Protein AF-A0A965QSU0-F1 (afdb_monomer_lite)

Sequence (118 aa):
MVMSPDQQAFDMAVVADQVMPLPAEGAHGGHGGAHGLNDVFPWLRLPIVIPGGSMWASTYFLLTGFHAIHVIVGLIVFAVLLTWTLNAKRAGAIENAGLYWHFVDLVWIFLFPLLYLF

pLDDT: mean 71.08, std 16.9, range [34.0, 95.38]

Foldseek 3Di:
DDDDPVVVVVVVVVVVCVVDVDPDPDPDDDDPDPPDPCNVCVPPPPPDPPPDPPVLVVVLCVLVVVLVVLVVVLVVLVVVVVPDDDDPVCVVVVVVSVVSVVVSVVSVVVSCCVNPVD

Structure (mmCIF, N/CA/C/O backbone):
data_AF-A0A965QSU0-F1
#
_entry.id   AF-A0A965QSU0-F1
#
loop_
_atom_site.group_PDB
_atom_site.id
_atom_site.type_symbol
_atom_site.label_atom_id
_atom_site.label_alt_id
_atom_site.label_comp_id
_atom_site.label_asym_id
_atom_site.label_entity_id
_atom_site.label_seq_id
_atom_site.pdbx_PDB_ins_code
_atom_site.Cartn_x
_atom_site.Cartn_y
_atom_site.Cartn_z
_atom_site.occupancy
_atom_site.B_iso_or_equiv
_atom_site.auth_seq_id
_atom_site.auth_comp_id
_atom_site.auth_asym_id
_atom_site.auth_atom_id
_atom_site.pdbx_PDB_model_num
ATOM 1 N N . MET A 1 1 ? 32.514 -49.543 -35.664 1.00 43.72 1 MET A N 1
ATOM 2 C CA . MET A 1 1 ? 33.775 -48.782 -35.555 1.00 43.72 1 MET A CA 1
ATOM 3 C C . MET A 1 1 ? 33.657 -47.950 -34.291 1.00 43.72 1 MET A C 1
ATOM 5 O O . MET A 1 1 ? 32.853 -47.032 -34.261 1.00 43.72 1 MET A O 1
ATOM 9 N N . VAL A 1 2 ? 34.297 -48.396 -33.210 1.00 46.34 2 VAL A N 1
ATOM 10 C CA . VAL A 1 2 ? 34.232 -47.767 -31.881 1.00 46.34 2 VAL A CA 1
ATOM 11 C C . VAL A 1 2 ? 35.154 -46.547 -31.906 1.00 46.34 2 VAL A C 1
ATOM 13 O O . VAL A 1 2 ? 36.329 -46.695 -32.228 1.00 46.34 2 VAL A O 1
ATOM 16 N N . MET A 1 3 ? 34.601 -45.357 -31.665 1.00 48.59 3 MET A N 1
ATOM 17 C CA . MET A 1 3 ? 35.338 -44.086 -31.665 1.00 48.59 3 MET A CA 1
ATOM 18 C C . MET A 1 3 ? 36.184 -43.978 -30.390 1.00 48.59 3 MET A C 1
ATOM 20 O O . MET A 1 3 ? 35.710 -44.294 -29.299 1.00 48.59 3 MET A O 1
ATOM 24 N N . SER A 1 4 ? 37.441 -43.570 -30.544 1.00 55.44 4 SER A N 1
ATOM 25 C CA . SER A 1 4 ? 38.415 -43.386 -29.468 1.00 55.44 4 SER A CA 1
ATOM 26 C C . SER A 1 4 ? 38.038 -42.199 -28.552 1.00 55.44 4 SER A C 1
ATOM 28 O O . SER A 1 4 ? 37.666 -41.141 -29.067 1.00 55.44 4 SER A O 1
ATOM 30 N N . PRO A 1 5 ? 38.139 -42.331 -27.210 1.00 58.03 5 PRO A N 1
ATOM 31 C CA . PRO A 1 5 ? 37.771 -41.287 -26.230 1.00 58.03 5 PRO A CA 1
ATOM 32 C C . PRO A 1 5 ? 38.560 -39.975 -26.362 1.00 58.03 5 PRO A C 1
ATOM 34 O O . PRO A 1 5 ? 38.102 -38.900 -25.985 1.00 58.03 5 PRO A O 1
ATOM 37 N N . ASP A 1 6 ? 39.759 -40.068 -26.914 1.00 56.06 6 ASP A N 1
ATOM 38 C CA . ASP A 1 6 ? 40.720 -38.992 -27.122 1.00 56.06 6 ASP A CA 1
ATOM 39 C C . ASP A 1 6 ? 40.261 -38.002 -28.204 1.00 56.06 6 ASP A C 1
ATOM 41 O O . ASP A 1 6 ? 40.509 -36.809 -28.071 1.00 56.06 6 ASP A O 1
ATOM 45 N N . GLN A 1 7 ? 39.492 -38.440 -29.209 1.00 56.03 7 GLN A N 1
ATOM 46 C CA . GLN A 1 7 ? 38.902 -37.542 -30.215 1.00 56.03 7 GLN A CA 1
ATOM 47 C C . GLN A 1 7 ? 37.765 -36.675 -29.647 1.00 56.03 7 GLN A C 1
ATOM 49 O O . GLN A 1 7 ? 37.560 -35.563 -30.122 1.00 56.03 7 GLN A O 1
ATOM 54 N N . GLN A 1 8 ? 37.062 -37.134 -28.605 1.00 56.12 8 GLN A N 1
ATOM 55 C CA . GLN A 1 8 ? 35.984 -36.367 -27.965 1.00 56.12 8 GLN A CA 1
ATOM 56 C C . GLN A 1 8 ? 36.515 -35.270 -27.030 1.00 56.12 8 GLN A C 1
ATOM 58 O O . GLN A 1 8 ? 35.877 -34.231 -26.877 1.00 56.12 8 GLN A O 1
ATOM 63 N N . ALA A 1 9 ? 37.688 -35.469 -26.421 1.00 53.41 9 ALA A N 1
ATOM 64 C CA . ALA A 1 9 ? 38.299 -34.487 -25.525 1.00 53.41 9 ALA A CA 1
ATOM 65 C C . ALA A 1 9 ? 38.807 -33.239 -26.270 1.00 53.41 9 ALA A C 1
ATOM 67 O O . ALA A 1 9 ? 38.649 -32.125 -25.771 1.00 53.41 9 ALA A O 1
ATOM 68 N N . PHE A 1 10 ? 39.367 -33.411 -27.474 1.00 55.22 10 PHE A N 1
ATOM 69 C CA . PHE A 1 10 ? 39.780 -32.286 -28.323 1.00 55.22 10 PHE A CA 1
ATOM 70 C C . PHE A 1 10 ? 38.585 -31.475 -28.843 1.00 55.22 10 PHE A C 1
ATOM 72 O O . PHE A 1 10 ? 38.703 -30.263 -28.994 1.00 55.22 10 PHE A O 1
ATOM 79 N N . ASP A 1 11 ? 37.430 -32.115 -29.037 1.00 59.69 11 ASP A N 1
ATOM 80 C CA . ASP A 1 11 ? 36.199 -31.449 -29.476 1.00 59.69 11 ASP A CA 1
ATOM 81 C C . ASP A 1 11 ? 35.531 -30.687 -28.312 1.00 59.69 11 ASP A C 1
ATOM 83 O O . ASP A 1 11 ? 35.210 -29.508 -28.421 1.00 59.69 11 ASP A O 1
ATOM 87 N N . MET A 1 12 ? 35.424 -31.304 -27.129 1.00 53.00 12 MET A N 1
ATOM 88 C CA . MET A 1 12 ? 34.800 -30.681 -25.950 1.00 53.00 12 MET A CA 1
ATOM 89 C C . MET A 1 12 ? 35.634 -29.551 -25.324 1.00 53.00 12 MET A C 1
ATOM 91 O O . MET A 1 12 ? 35.061 -28.663 -24.696 1.00 53.00 12 MET A O 1
ATOM 95 N N . ALA A 1 13 ? 36.963 -29.554 -25.486 1.00 58.47 13 ALA A N 1
ATOM 96 C CA . ALA A 1 13 ? 37.832 -28.470 -25.014 1.00 58.47 13 ALA A CA 1
ATOM 97 C C . ALA A 1 13 ? 37.715 -27.205 -25.886 1.00 58.47 13 ALA A C 1
ATOM 99 O O . ALA A 1 13 ? 37.660 -26.100 -25.353 1.00 58.47 13 ALA A O 1
ATOM 100 N N . VAL A 1 14 ? 37.606 -27.369 -27.210 1.00 62.03 14 VAL A N 1
ATOM 101 C CA . VAL A 1 14 ? 37.333 -26.270 -28.155 1.00 62.03 14 VAL A CA 1
ATOM 102 C C . VAL A 1 14 ? 35.912 -25.738 -27.967 1.00 62.03 14 VAL A C 1
ATOM 104 O O . VAL A 1 14 ? 35.696 -24.528 -27.935 1.00 62.03 14 VAL A O 1
ATOM 107 N N . VAL A 1 15 ? 34.946 -26.636 -27.764 1.00 59.41 15 VAL A N 1
ATOM 108 C CA . VAL A 1 15 ? 33.556 -26.262 -27.479 1.00 59.41 15 VAL A CA 1
ATOM 109 C C . VAL A 1 15 ? 33.439 -25.535 -26.134 1.00 59.41 15 VAL A C 1
ATOM 111 O O . VAL A 1 15 ? 32.682 -24.575 -26.044 1.00 59.41 15 VAL A O 1
ATOM 114 N N . ALA A 1 16 ? 34.195 -25.921 -25.102 1.00 59.41 16 ALA A N 1
ATOM 115 C CA . ALA A 1 16 ? 34.201 -25.224 -23.812 1.00 59.41 16 ALA A CA 1
ATOM 116 C C . ALA A 1 16 ? 34.795 -23.803 -23.900 1.00 59.41 16 ALA A C 1
ATOM 118 O O . ALA A 1 16 ? 34.232 -22.886 -23.304 1.00 59.41 16 ALA A O 1
ATOM 119 N N . ASP A 1 17 ? 35.864 -23.608 -24.681 1.00 57.34 17 ASP A N 1
ATOM 120 C CA . ASP A 1 17 ? 36.466 -22.290 -24.955 1.00 57.34 17 ASP A CA 1
ATOM 121 C C . ASP A 1 17 ? 35.530 -21.385 -25.784 1.00 57.34 17 ASP A C 1
ATOM 123 O O . ASP A 1 17 ? 35.400 -20.191 -25.514 1.00 57.34 17 ASP A O 1
ATOM 127 N N . GLN A 1 18 ? 34.773 -21.965 -26.726 1.00 61.00 18 GLN A N 1
ATOM 128 C CA . GLN A 1 18 ? 33.735 -21.245 -27.478 1.00 61.00 18 GLN A CA 1
ATOM 129 C C . GLN A 1 18 ? 32.464 -20.948 -26.666 1.00 61.00 18 GLN A C 1
ATOM 131 O O . GLN A 1 18 ? 31.777 -19.965 -26.948 1.00 61.00 18 GLN A O 1
ATOM 136 N N . VAL A 1 19 ? 32.120 -21.791 -25.688 1.00 61.91 19 VAL A N 1
ATOM 137 C CA . VAL A 1 19 ? 30.930 -21.630 -24.832 1.00 61.91 19 VAL A CA 1
ATOM 138 C C . VAL A 1 19 ? 31.172 -20.632 -23.696 1.00 61.91 19 VAL A C 1
ATOM 140 O O . VAL A 1 19 ? 30.236 -19.942 -23.288 1.00 61.91 19 VAL A O 1
ATOM 143 N N . MET A 1 20 ? 32.401 -20.522 -23.188 1.00 63.34 20 MET A N 1
ATOM 144 C CA . MET A 1 20 ? 32.762 -19.568 -22.141 1.00 63.34 20 MET A CA 1
ATOM 145 C C . MET A 1 20 ? 34.166 -19.009 -22.407 1.00 63.34 20 MET A C 1
ATOM 147 O O . MET A 1 20 ? 35.130 -19.491 -21.809 1.00 63.34 20 MET A O 1
ATOM 151 N N . PRO A 1 21 ? 34.303 -17.978 -23.261 1.00 58.28 21 PRO A N 1
ATOM 152 C CA . PRO A 1 21 ? 35.588 -17.322 -23.423 1.00 58.28 21 PRO A CA 1
ATOM 153 C C . PRO A 1 21 ? 35.961 -16.701 -22.076 1.00 58.28 21 PRO A C 1
ATOM 155 O O . PRO A 1 21 ? 35.257 -15.821 -21.566 1.00 58.28 21 PRO A O 1
ATOM 158 N N . LEU A 1 22 ? 37.040 -17.188 -21.458 1.00 64.44 22 LEU A N 1
ATOM 159 C CA . LEU A 1 22 ? 37.591 -16.527 -20.282 1.00 64.44 22 LEU A CA 1
ATOM 160 C C . LEU A 1 22 ? 37.950 -15.092 -20.693 1.00 64.44 22 LEU A C 1
ATOM 162 O O . LEU A 1 22 ? 38.479 -14.903 -21.792 1.00 64.44 22 LEU A O 1
ATOM 166 N N . PRO A 1 23 ? 37.663 -14.075 -19.861 1.00 55.62 23 PRO A N 1
ATOM 167 C CA . PRO A 1 23 ? 38.054 -12.712 -20.162 1.00 55.62 23 PRO A CA 1
ATOM 168 C C . PRO A 1 23 ? 39.581 -12.650 -20.169 1.00 55.62 23 PRO A C 1
ATOM 170 O O . PRO A 1 23 ? 40.219 -12.504 -19.129 1.00 55.62 23 PRO A O 1
ATOM 173 N N . ALA A 1 24 ? 40.162 -12.822 -21.355 1.00 50.09 24 ALA A N 1
ATOM 174 C CA . ALA A 1 24 ? 41.571 -12.614 -21.590 1.00 50.09 24 ALA A CA 1
ATOM 175 C C . ALA A 1 24 ? 41.871 -11.148 -21.274 1.00 50.09 24 ALA A C 1
ATOM 177 O O . ALA A 1 24 ? 41.203 -10.234 -21.764 1.00 50.09 24 ALA A O 1
ATOM 178 N N . GLU A 1 25 ? 42.851 -10.956 -20.398 1.00 48.50 25 GLU A N 1
ATOM 179 C CA . GLU A 1 25 ? 43.402 -9.674 -19.988 1.00 48.50 25 GLU A CA 1
ATOM 180 C C . GLU A 1 25 ? 43.681 -8.789 -21.213 1.00 48.50 25 GLU A C 1
ATOM 182 O O . GLU A 1 25 ? 44.640 -8.986 -21.953 1.00 48.50 25 GLU A O 1
ATOM 187 N N . GLY A 1 26 ? 42.797 -7.824 -21.456 1.00 46.34 26 GLY A N 1
ATOM 188 C CA . GLY A 1 26 ? 42.862 -6.982 -22.649 1.00 46.34 26 GLY A CA 1
ATOM 189 C C . GLY A 1 26 ? 41.693 -6.012 -22.758 1.00 46.34 26 GLY A C 1
ATOM 190 O O . GLY A 1 26 ? 41.208 -5.731 -23.848 1.00 46.34 26 GLY A O 1
ATOM 191 N N . ALA A 1 27 ? 41.200 -5.520 -21.621 1.00 47.06 27 ALA A N 1
ATOM 192 C CA . ALA A 1 27 ? 40.117 -4.552 -21.557 1.00 47.06 27 ALA A CA 1
ATOM 193 C C . ALA A 1 27 ? 40.597 -3.153 -21.972 1.00 47.06 27 ALA A C 1
ATOM 195 O O . ALA A 1 27 ? 40.788 -2.303 -21.114 1.00 47.06 27 ALA A O 1
ATOM 196 N N . HIS A 1 28 ? 40.755 -2.889 -23.271 1.00 42.22 28 HIS A N 1
ATOM 197 C CA . HIS A 1 28 ? 40.731 -1.524 -23.803 1.00 42.22 28 HIS A CA 1
ATOM 198 C C . HIS A 1 28 ? 40.227 -1.495 -25.252 1.00 42.22 28 HIS A C 1
ATOM 200 O O . HIS A 1 28 ? 40.964 -1.785 -26.187 1.00 42.22 28 HIS A O 1
ATOM 206 N N . GLY A 1 29 ? 38.983 -1.035 -25.421 1.00 36.81 29 GLY A N 1
ATOM 207 C CA . GLY A 1 29 ? 38.527 -0.402 -26.659 1.00 36.81 29 GLY A CA 1
ATOM 208 C C . GLY A 1 29 ? 37.403 -1.121 -27.401 1.00 36.81 29 GLY A C 1
ATOM 209 O O . GLY A 1 29 ? 37.611 -2.164 -28.003 1.00 36.81 29 GLY A O 1
ATOM 210 N N . GLY A 1 30 ? 36.241 -0.464 -27.458 1.00 34.00 30 GLY A N 1
ATOM 211 C CA . GLY A 1 30 ? 35.282 -0.631 -28.552 1.00 34.00 30 GLY A CA 1
ATOM 212 C C . GLY A 1 30 ? 34.022 -1.412 -28.199 1.00 34.00 30 GLY A C 1
ATOM 213 O O . GLY A 1 30 ? 34.031 -2.632 -28.201 1.00 34.00 30 GLY A O 1
ATOM 214 N N . HIS A 1 31 ? 32.938 -0.673 -27.937 1.00 40.47 31 HIS A N 1
ATOM 215 C CA . HIS A 1 31 ? 31.525 -1.030 -28.137 1.00 40.47 31 HIS A CA 1
ATOM 216 C C . HIS A 1 31 ? 31.221 -2.496 -28.516 1.00 40.47 31 HIS A C 1
ATOM 218 O O . HIS A 1 31 ? 30.802 -2.795 -29.632 1.00 40.47 31 HIS A O 1
ATOM 224 N N . GLY A 1 32 ? 31.385 -3.408 -27.556 1.00 36.97 32 GLY A N 1
ATOM 225 C CA . GLY A 1 32 ? 30.976 -4.803 -27.669 1.00 36.97 32 GLY A CA 1
ATOM 226 C C . GLY A 1 32 ? 29.488 -4.936 -27.374 1.00 36.97 32 GLY A C 1
ATOM 227 O O . GLY A 1 32 ? 29.100 -5.262 -26.255 1.00 36.97 32 GLY A O 1
ATOM 228 N N . GLY A 1 33 ? 28.649 -4.639 -28.368 1.00 43.88 33 GLY A N 1
ATOM 229 C CA . GLY A 1 33 ? 27.260 -5.082 -28.354 1.00 43.88 33 GLY A CA 1
ATOM 230 C C . GLY A 1 33 ? 27.254 -6.606 -28.316 1.00 43.88 33 GLY A C 1
ATOM 231 O O . GLY A 1 33 ? 27.809 -7.244 -29.206 1.00 43.88 33 GLY A O 1
ATOM 232 N N . ALA A 1 34 ? 26.689 -7.179 -27.258 1.00 48.97 34 ALA A N 1
ATOM 233 C CA . ALA A 1 34 ? 26.536 -8.615 -27.101 1.00 48.97 34 ALA A CA 1
ATOM 234 C C . ALA A 1 34 ? 25.764 -9.188 -28.302 1.00 48.97 34 ALA A C 1
ATOM 236 O O . ALA A 1 34 ? 24.540 -9.086 -28.361 1.00 48.97 34 ALA A O 1
ATOM 237 N N . HIS A 1 35 ? 26.483 -9.751 -29.273 1.00 55.94 35 HIS A N 1
ATOM 238 C CA . HIS A 1 35 ? 25.903 -10.451 -30.414 1.00 55.94 35 HIS A CA 1
ATOM 239 C C . HIS A 1 35 ? 25.370 -11.787 -29.888 1.00 55.94 35 HIS A C 1
ATOM 241 O O . HIS A 1 35 ? 26.125 -12.733 -29.653 1.00 55.94 35 HIS A O 1
ATOM 247 N N . GLY A 1 36 ? 24.081 -11.813 -29.559 1.00 57.12 36 GLY A N 1
ATOM 248 C CA . GLY A 1 36 ? 23.449 -12.946 -28.895 1.00 57.12 36 GLY A CA 1
ATOM 249 C C . GLY A 1 36 ? 23.386 -14.166 -29.814 1.00 57.12 36 GLY A C 1
ATOM 250 O O . GLY A 1 36 ? 23.399 -14.046 -31.036 1.00 57.12 36 GLY A O 1
ATOM 251 N N . LEU A 1 37 ? 23.245 -15.363 -29.235 1.00 56.34 37 LEU A N 1
ATOM 252 C CA . LEU A 1 37 ? 23.093 -16.625 -29.983 1.00 56.34 37 LEU A CA 1
ATOM 253 C C . LEU A 1 37 ? 21.984 -16.587 -31.061 1.00 56.34 37 LEU A C 1
ATOM 255 O O . LEU A 1 37 ? 22.054 -17.347 -32.024 1.00 56.34 37 LEU A O 1
ATOM 259 N N . ASN A 1 38 ? 20.996 -15.694 -30.926 1.00 57.72 38 ASN A N 1
ATOM 260 C CA . ASN A 1 38 ? 19.920 -15.475 -31.901 1.00 57.72 38 ASN A CA 1
ATOM 261 C C . ASN A 1 38 ? 20.406 -14.925 -33.252 1.00 57.72 38 ASN A C 1
ATOM 263 O O . ASN A 1 38 ? 19.757 -15.162 -34.270 1.00 57.72 38 ASN A O 1
ATOM 267 N N . ASP A 1 39 ? 21.527 -14.206 -33.266 1.00 63.03 39 ASP A N 1
ATOM 268 C CA . ASP A 1 39 ? 22.069 -13.589 -34.476 1.00 63.03 39 ASP A CA 1
ATOM 269 C C . ASP A 1 39 ? 23.001 -14.558 -35.232 1.00 63.03 39 ASP A C 1
ATOM 271 O O . ASP A 1 39 ? 23.164 -14.464 -36.447 1.00 63.03 39 ASP A O 1
ATOM 275 N N . VAL A 1 40 ? 23.589 -15.526 -34.517 1.00 62.28 40 VAL A N 1
ATOM 276 C CA . VAL A 1 40 ? 24.509 -16.542 -35.065 1.00 62.28 40 VAL A CA 1
ATOM 277 C C . VAL A 1 40 ? 23.766 -17.806 -35.515 1.00 62.28 40 VAL A C 1
ATOM 279 O O . VAL A 1 40 ? 24.156 -18.446 -36.490 1.00 62.28 40 VAL A O 1
ATOM 282 N N . PHE A 1 41 ? 22.666 -18.157 -34.841 1.00 64.94 41 PHE A N 1
ATOM 283 C CA . PHE A 1 41 ? 21.848 -19.329 -35.155 1.00 64.94 41 PHE A CA 1
ATOM 284 C C . PHE A 1 41 ? 20.396 -18.912 -35.453 1.00 64.94 41 PHE A C 1
ATOM 286 O O . PHE A 1 41 ? 19.536 -18.986 -34.575 1.00 64.94 41 PHE A O 1
ATOM 293 N N . PRO A 1 42 ? 20.068 -18.539 -36.710 1.00 61.16 42 PRO A N 1
ATOM 294 C CA . PRO A 1 42 ? 18.728 -18.075 -37.099 1.00 61.16 42 PRO A CA 1
ATOM 295 C C . PRO A 1 42 ? 17.603 -19.090 -36.843 1.00 61.16 42 PRO A C 1
ATOM 297 O O . PRO A 1 42 ? 16.428 -18.724 -36.780 1.00 61.16 42 PRO A O 1
ATOM 300 N N . TRP A 1 43 ? 17.968 -20.371 -36.749 1.00 58.59 43 TRP A N 1
ATOM 301 C CA . TRP A 1 43 ? 17.084 -21.513 -36.522 1.00 58.59 43 TRP A CA 1
ATOM 302 C C . TRP A 1 43 ? 16.860 -21.813 -35.034 1.00 58.59 43 TRP A C 1
ATOM 304 O O . TRP A 1 43 ? 15.874 -22.459 -34.690 1.00 58.59 43 TRP A O 1
ATOM 314 N N . LEU A 1 44 ? 17.735 -21.321 -34.151 1.00 62.94 44 LEU A N 1
ATOM 315 C CA . LEU A 1 44 ? 17.629 -21.476 -32.704 1.00 62.94 44 LEU A CA 1
ATOM 316 C C . LEU A 1 44 ? 17.129 -20.163 -32.093 1.00 62.94 44 LEU A C 1
ATOM 318 O O . LEU A 1 44 ? 17.778 -19.554 -31.246 1.00 62.94 44 LEU A O 1
ATOM 322 N N . ARG A 1 45 ? 15.955 -19.705 -32.547 1.00 59.84 45 ARG A N 1
ATOM 323 C CA . ARG A 1 45 ? 15.262 -18.580 -31.911 1.00 59.84 45 ARG A CA 1
ATOM 324 C C . ARG A 1 45 ? 14.768 -19.045 -30.555 1.00 59.84 45 ARG A C 1
ATOM 326 O O . ARG A 1 45 ? 13.699 -19.641 -30.477 1.00 59.84 45 ARG A O 1
ATOM 333 N N . LEU A 1 46 ? 15.540 -18.788 -29.506 1.00 66.69 46 LEU A N 1
ATOM 334 C CA . LEU A 1 46 ? 15.106 -19.024 -28.135 1.00 66.69 46 LEU A CA 1
ATOM 335 C C . LEU A 1 46 ? 14.027 -17.983 -27.797 1.00 66.69 46 LEU A C 1
ATOM 337 O O . LEU A 1 46 ? 14.353 -16.806 -27.609 1.00 66.69 46 LEU A O 1
ATOM 341 N N . PRO A 1 47 ? 12.738 -18.359 -27.714 1.00 60.03 47 PRO A N 1
ATOM 342 C CA . PRO A 1 47 ? 11.682 -17.434 -27.363 1.00 60.03 47 PRO A CA 1
ATOM 343 C C . PRO A 1 47 ? 11.550 -17.435 -25.840 1.00 60.03 47 PRO A C 1
ATOM 345 O O . PRO A 1 47 ? 10.660 -18.084 -25.310 1.00 60.03 47 PRO A O 1
ATOM 348 N N . ILE A 1 48 ? 12.489 -16.773 -25.154 1.00 63.91 48 ILE A N 1
ATOM 349 C CA . ILE A 1 48 ? 12.260 -15.995 -23.919 1.00 63.91 48 ILE A CA 1
ATOM 350 C C . ILE A 1 48 ? 13.566 -15.322 -23.455 1.00 63.91 48 ILE A C 1
ATOM 352 O O . ILE A 1 48 ? 14.036 -15.476 -22.336 1.00 63.91 48 ILE A O 1
ATOM 356 N N . VAL A 1 49 ? 14.169 -14.506 -24.313 1.00 59.53 49 VAL A N 1
ATOM 357 C CA . VAL A 1 49 ? 14.818 -13.299 -23.789 1.00 59.53 49 VAL A CA 1
ATOM 358 C C . VAL A 1 49 ? 13.697 -12.283 -23.748 1.00 59.53 49 VAL A C 1
ATOM 360 O O . VAL A 1 49 ? 13.149 -12.002 -24.804 1.00 59.53 49 VAL A O 1
ATOM 363 N N . ILE A 1 50 ? 13.302 -11.792 -22.570 1.00 57.78 50 ILE A N 1
ATOM 364 C CA . ILE A 1 50 ? 12.432 -10.613 -22.479 1.00 57.78 50 ILE A CA 1
ATOM 365 C C . ILE A 1 50 ? 13.316 -9.438 -22.915 1.00 57.78 50 ILE A C 1
ATOM 367 O O . ILE A 1 50 ? 14.112 -8.955 -22.104 1.00 57.78 50 ILE A O 1
ATOM 371 N N . PRO A 1 51 ? 13.260 -8.984 -24.178 1.00 53.59 51 PRO A N 1
ATOM 372 C CA . PRO A 1 51 ? 14.108 -7.911 -24.652 1.00 53.59 51 PRO A CA 1
ATOM 373 C C . PRO A 1 51 ? 13.395 -6.636 -24.198 1.00 53.59 51 PRO A C 1
ATOM 375 O O . PRO A 1 51 ? 12.530 -6.119 -24.897 1.00 53.59 51 PRO A O 1
ATOM 378 N N . GLY A 1 52 ? 13.653 -6.205 -22.961 1.00 56.84 52 GLY A N 1
ATOM 379 C CA . GLY A 1 52 ? 13.040 -4.994 -22.407 1.00 56.84 52 GLY A CA 1
ATOM 380 C C . GLY A 1 52 ? 12.156 -5.168 -21.173 1.00 56.84 52 GLY A C 1
ATOM 381 O O . GLY A 1 52 ? 11.387 -4.265 -20.859 1.00 56.84 52 GLY A O 1
ATOM 382 N N . GLY A 1 53 ? 12.288 -6.253 -20.409 1.00 55.22 53 GLY A N 1
ATOM 383 C CA . GLY A 1 53 ? 11.903 -6.212 -18.998 1.00 55.22 53 GLY A CA 1
ATOM 384 C C . GLY A 1 53 ? 12.968 -5.422 -18.247 1.00 55.22 53 GLY A C 1
ATOM 385 O O . GLY A 1 53 ? 13.830 -6.024 -17.613 1.00 55.22 53 GLY A O 1
ATOM 386 N N . SER A 1 54 ? 13.006 -4.096 -18.408 1.00 68.62 54 SER A N 1
ATOM 387 C CA . SER A 1 54 ? 13.951 -3.267 -17.661 1.00 68.62 54 SER A CA 1
ATOM 388 C C . SER A 1 54 ? 13.789 -3.609 -16.179 1.00 68.62 54 SER A C 1
ATOM 390 O O . SER A 1 54 ? 12.665 -3.675 -15.680 1.00 68.62 54 SER A O 1
ATOM 392 N N . MET A 1 55 ? 14.888 -3.881 -15.464 1.00 75.75 55 MET A N 1
ATOM 393 C CA . MET A 1 55 ? 14.822 -4.174 -14.022 1.00 75.75 55 MET A CA 1
ATOM 394 C C . MET A 1 55 ? 13.999 -3.107 -13.291 1.00 75.75 55 MET A C 1
ATOM 396 O O . MET A 1 55 ? 13.251 -3.419 -12.371 1.00 75.75 55 MET A O 1
ATOM 400 N N . TRP A 1 56 ? 14.060 -1.869 -13.783 1.00 79.19 56 TRP A N 1
ATOM 401 C CA . TRP A 1 56 ? 13.203 -0.768 -13.375 1.00 79.19 56 TRP A CA 1
ATOM 402 C C . TRP A 1 56 ? 11.700 -1.087 -13.480 1.00 79.19 56 TRP A C 1
ATOM 404 O O . TRP A 1 56 ? 11.006 -1.011 -12.471 1.00 79.19 56 TRP A O 1
ATOM 414 N N . ALA A 1 57 ? 11.195 -1.520 -14.642 1.00 82.19 57 ALA A N 1
ATOM 415 C CA . ALA A 1 57 ? 9.777 -1.845 -14.821 1.00 82.19 57 ALA A CA 1
ATOM 416 C C . ALA A 1 57 ? 9.344 -3.032 -13.947 1.00 82.19 57 ALA A C 1
ATOM 418 O O . ALA A 1 57 ? 8.296 -2.979 -13.304 1.00 82.19 57 ALA A O 1
ATOM 419 N N . SER A 1 58 ? 10.165 -4.082 -13.862 1.00 84.50 58 SER A N 1
ATOM 420 C CA . SER A 1 58 ? 9.871 -5.250 -13.019 1.00 84.50 58 SER A CA 1
ATOM 421 C C . SER A 1 58 ? 9.777 -4.876 -11.536 1.00 84.50 58 SER A C 1
ATOM 423 O O . SER A 1 58 ?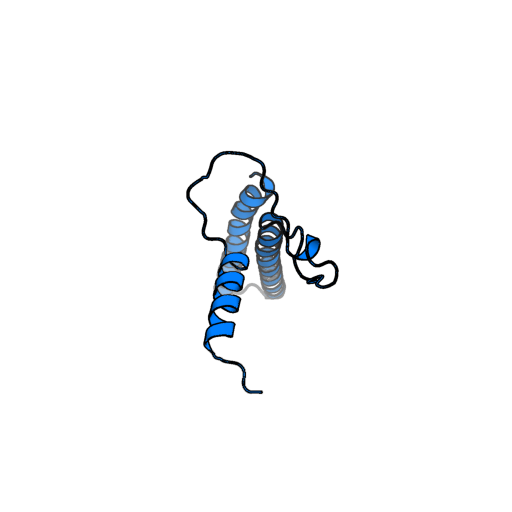 8.831 -5.272 -10.857 1.00 84.50 58 SER A O 1
ATOM 425 N N . THR A 1 59 ? 10.719 -4.070 -11.037 1.00 86.25 59 THR A N 1
ATOM 426 C CA . THR A 1 59 ? 10.717 -3.607 -9.639 1.00 86.25 59 THR A CA 1
ATOM 427 C C . THR A 1 59 ? 9.568 -2.631 -9.377 1.00 86.25 59 THR A C 1
ATOM 429 O O . THR A 1 59 ? 8.915 -2.728 -8.339 1.00 86.25 59 THR A O 1
ATOM 432 N N . TYR A 1 60 ? 9.262 -1.748 -10.335 1.00 86.06 60 TYR A N 1
ATOM 433 C CA . TYR A 1 60 ? 8.128 -0.824 -10.269 1.00 86.06 60 TYR A CA 1
ATOM 434 C C . TYR A 1 60 ? 6.805 -1.574 -10.090 1.00 86.06 60 TYR A C 1
ATOM 436 O O . TYR A 1 60 ? 6.088 -1.323 -9.118 1.00 86.06 60 TYR A O 1
ATOM 444 N N . PHE A 1 61 ? 6.493 -2.528 -10.976 1.00 87.25 61 PHE A N 1
ATOM 445 C CA . PHE A 1 61 ? 5.237 -3.281 -10.906 1.00 87.25 61 PHE A CA 1
ATOM 446 C C . PHE A 1 61 ? 5.171 -4.205 -9.688 1.00 87.25 61 PHE A C 1
ATOM 448 O O . PHE A 1 61 ? 4.096 -4.371 -9.116 1.00 87.25 61 PHE A O 1
ATOM 455 N N . LEU A 1 62 ? 6.301 -4.770 -9.249 1.00 90.62 62 LEU A N 1
ATOM 456 C CA . LEU A 1 62 ? 6.350 -5.590 -8.039 1.00 90.62 62 LEU A CA 1
ATOM 457 C C . LEU A 1 62 ? 6.026 -4.755 -6.794 1.00 90.62 62 LEU A C 1
ATOM 459 O O . LEU A 1 62 ? 5.130 -5.120 -6.036 1.00 90.62 62 LEU A O 1
ATOM 463 N N . LEU A 1 63 ? 6.718 -3.630 -6.589 1.00 91.31 63 LEU A N 1
ATOM 464 C CA . LEU A 1 63 ? 6.544 -2.800 -5.394 1.00 91.31 63 LEU A CA 1
ATOM 465 C C . LEU A 1 63 ? 5.169 -2.124 -5.357 1.00 91.31 63 LEU A C 1
ATOM 467 O O . LEU A 1 63 ? 4.475 -2.191 -4.341 1.00 91.31 63 LEU A O 1
ATOM 471 N N . THR A 1 64 ? 4.748 -1.511 -6.468 1.00 91.38 64 THR A N 1
ATOM 472 C CA . THR A 1 64 ? 3.431 -0.857 -6.555 1.00 91.38 64 THR A CA 1
ATOM 473 C C . THR A 1 64 ? 2.290 -1.869 -6.511 1.00 91.38 64 THR A C 1
ATOM 475 O O . THR A 1 64 ? 1.299 -1.631 -5.823 1.00 91.38 64 THR A O 1
ATOM 478 N N . GLY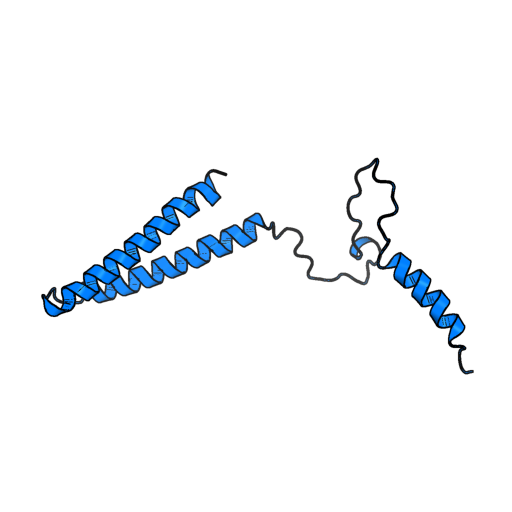 A 1 65 ? 2.440 -3.025 -7.165 1.00 90.25 65 GLY A N 1
ATOM 479 C CA . GLY A 1 65 ? 1.463 -4.111 -7.127 1.00 90.25 65 GLY A CA 1
ATOM 480 C C . GLY A 1 65 ? 1.315 -4.716 -5.731 1.00 90.25 65 GLY A C 1
ATOM 481 O O . GLY A 1 65 ? 0.196 -4.872 -5.243 1.00 90.25 65 GLY A O 1
ATOM 482 N N . PHE A 1 66 ? 2.428 -4.986 -5.042 1.00 93.19 66 PHE A N 1
ATOM 483 C CA . PHE A 1 66 ? 2.410 -5.454 -3.655 1.00 93.19 66 PHE A CA 1
ATOM 484 C C . PHE A 1 66 ? 1.725 -4.441 -2.729 1.00 93.19 66 PHE A C 1
ATOM 486 O O . PHE A 1 66 ? 0.876 -4.820 -1.921 1.00 93.19 66 PHE A O 1
ATOM 493 N N . HIS A 1 67 ? 2.026 -3.150 -2.883 1.00 93.19 67 HIS A N 1
ATOM 494 C CA . HIS A 1 67 ? 1.374 -2.090 -2.117 1.00 93.19 67 HIS A CA 1
ATOM 495 C C . HIS A 1 67 ? -0.135 -1.998 -2.408 1.00 93.19 67 HIS A C 1
ATOM 497 O O . HIS A 1 67 ? -0.935 -1.951 -1.473 1.00 93.19 67 HIS A O 1
ATOM 503 N N . ALA A 1 68 ? -0.546 -2.056 -3.678 1.00 92.12 68 ALA A N 1
ATOM 504 C CA . ALA A 1 68 ? -1.956 -2.023 -4.066 1.00 92.12 68 ALA A CA 1
ATOM 505 C C . ALA A 1 68 ? -2.762 -3.165 -3.421 1.00 92.12 68 ALA A C 1
ATOM 507 O O . ALA A 1 68 ? -3.877 -2.942 -2.947 1.00 92.12 68 ALA A O 1
ATOM 508 N N . ILE A 1 69 ? -2.181 -4.367 -3.320 1.00 95.38 69 ILE A N 1
ATOM 509 C CA . ILE A 1 69 ? -2.801 -5.493 -2.604 1.00 95.38 69 ILE A CA 1
ATOM 510 C C . ILE A 1 69 ? -3.022 -5.149 -1.122 1.00 95.38 69 ILE A C 1
ATOM 512 O O . ILE A 1 69 ? -4.098 -5.418 -0.591 1.00 95.38 69 ILE A O 1
ATOM 516 N N . HIS A 1 70 ? -2.054 -4.513 -0.457 1.00 93.94 70 HIS A N 1
ATOM 517 C CA . HIS A 1 70 ? -2.186 -4.116 0.951 1.00 93.94 70 HIS A CA 1
ATOM 518 C C . HIS A 1 70 ? -3.267 -3.052 1.156 1.00 93.94 70 HIS A C 1
ATOM 520 O O . HIS A 1 70 ? -4.061 -3.156 2.090 1.00 93.94 70 HIS A O 1
ATOM 526 N N . VAL A 1 71 ? -3.356 -2.069 0.255 1.00 93.94 71 VAL A N 1
ATOM 527 C CA . VAL A 1 71 ? -4.428 -1.061 0.283 1.00 93.94 71 VAL A CA 1
ATOM 528 C C . VAL A 1 71 ? -5.798 -1.731 0.161 1.00 93.94 71 VAL A C 1
ATOM 530 O O . VAL A 1 71 ? -6.698 -1.421 0.938 1.00 93.94 71 VAL A O 1
ATOM 533 N N . ILE A 1 72 ? -5.957 -2.694 -0.754 1.00 94.88 72 ILE A N 1
ATOM 534 C CA . ILE A 1 72 ? -7.215 -3.441 -0.919 1.00 94.88 72 ILE A CA 1
ATOM 535 C C . ILE A 1 72 ? -7.558 -4.228 0.354 1.00 94.88 72 ILE A C 1
ATOM 537 O O . ILE A 1 72 ? -8.697 -4.166 0.817 1.00 94.88 72 ILE A O 1
ATOM 541 N N . VAL A 1 73 ? -6.589 -4.925 0.956 1.00 92.81 73 VAL A N 1
ATOM 542 C CA . VAL A 1 73 ? -6.791 -5.637 2.232 1.00 92.81 73 VAL A CA 1
ATOM 543 C C . VAL A 1 73 ? -7.216 -4.666 3.338 1.00 92.81 73 VAL A C 1
ATOM 545 O O . VAL A 1 73 ? -8.182 -4.937 4.051 1.00 92.81 73 VAL A O 1
ATOM 548 N N . GLY A 1 74 ? -6.564 -3.506 3.443 1.00 89.38 74 GLY A N 1
ATOM 549 C CA . GLY A 1 74 ? -6.929 -2.461 4.400 1.00 89.38 74 GLY A CA 1
ATOM 550 C C . GLY A 1 74 ? -8.335 -1.912 4.185 1.00 89.38 74 GLY A C 1
ATOM 551 O O . GLY A 1 74 ? -9.086 -1.759 5.147 1.00 89.38 74 GLY A O 1
ATOM 552 N N . LEU A 1 75 ? -8.729 -1.687 2.930 1.00 90.12 75 LEU A N 1
ATOM 553 C CA . LEU A 1 75 ? -10.076 -1.236 2.581 1.00 90.12 75 LEU A CA 1
ATOM 554 C C . LEU A 1 75 ? -11.138 -2.268 2.966 1.00 90.12 75 LEU A C 1
ATOM 556 O O . LEU A 1 75 ? -12.189 -1.886 3.476 1.00 90.12 75 LEU A O 1
ATOM 560 N N . ILE A 1 76 ? -10.865 -3.563 2.783 1.00 89.75 76 ILE A N 1
ATOM 561 C CA . ILE A 1 76 ? -11.770 -4.635 3.223 1.00 89.75 76 ILE A CA 1
ATOM 562 C C . ILE A 1 76 ? -11.914 -4.613 4.750 1.00 89.75 76 ILE A C 1
ATOM 564 O O . ILE A 1 76 ? -13.034 -4.669 5.260 1.00 89.75 76 ILE A O 1
ATOM 568 N N . VAL A 1 77 ? -10.805 -4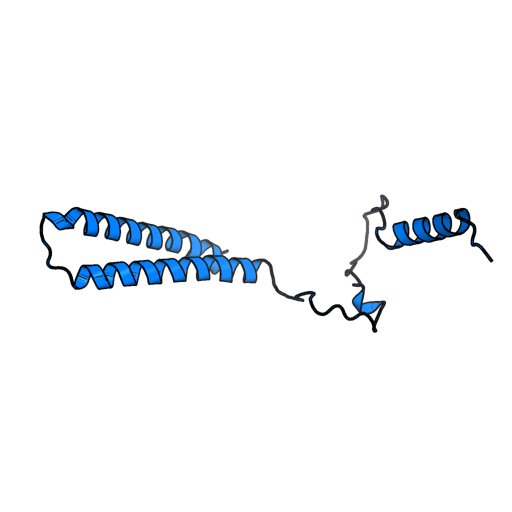.482 5.486 1.00 87.25 77 VAL A N 1
ATOM 569 C CA . VAL A 1 77 ? -10.831 -4.381 6.955 1.00 87.25 77 VAL A CA 1
ATOM 570 C C . VAL A 1 77 ? -11.631 -3.154 7.406 1.00 87.25 77 VAL A C 1
ATOM 572 O O . VAL A 1 77 ? -12.492 -3.282 8.277 1.00 87.25 77 VAL A O 1
ATOM 575 N N . PHE A 1 78 ? -11.434 -1.989 6.782 1.00 85.69 78 PHE A N 1
ATOM 576 C CA . PHE A 1 78 ? -12.231 -0.795 7.080 1.00 85.69 78 PHE A CA 1
ATOM 577 C C . PHE A 1 78 ? -13.706 -0.953 6.740 1.00 85.69 78 PHE A C 1
ATOM 579 O O . PHE A 1 78 ? -14.550 -0.534 7.530 1.00 85.69 78 PHE A O 1
ATOM 586 N N . ALA A 1 79 ? -14.033 -1.570 5.605 1.00 85.19 79 ALA A N 1
ATOM 587 C CA . ALA A 1 79 ? -15.415 -1.824 5.219 1.00 85.19 79 ALA A CA 1
ATOM 588 C C . ALA A 1 79 ? -16.126 -2.698 6.265 1.00 85.19 79 ALA A C 1
ATOM 590 O O . ALA A 1 79 ? -17.243 -2.381 6.674 1.00 85.19 79 ALA A O 1
ATOM 591 N N . VAL A 1 80 ? -15.460 -3.743 6.768 1.00 83.06 80 VAL A N 1
ATOM 592 C CA . VAL A 1 80 ? -15.988 -4.578 7.860 1.00 83.06 80 VAL A CA 1
ATOM 593 C C . VAL A 1 80 ? -16.159 -3.760 9.143 1.00 83.06 80 VAL A C 1
ATOM 595 O O . VAL A 1 80 ? -17.212 -3.840 9.779 1.00 83.06 80 VAL A O 1
ATOM 598 N N . LEU A 1 81 ? -15.177 -2.931 9.509 1.00 81.44 81 LEU A N 1
ATOM 599 C CA . LEU A 1 81 ? -15.254 -2.091 10.708 1.00 81.44 81 LEU A CA 1
ATOM 600 C C . LEU A 1 81 ? -16.360 -1.032 10.640 1.00 81.44 81 LEU A C 1
ATOM 602 O O . LEU A 1 81 ? -16.991 -0.773 11.661 1.00 81.44 81 LEU A O 1
ATOM 606 N N . LEU A 1 82 ? -16.651 -0.471 9.462 1.00 77.50 82 LEU A N 1
ATOM 607 C CA . LEU A 1 82 ? -17.755 0.480 9.275 1.00 77.50 82 LEU A CA 1
ATOM 608 C C . LEU A 1 82 ? -19.124 -0.147 9.570 1.00 77.50 82 LEU A C 1
ATOM 610 O O . LEU A 1 82 ? -20.024 0.537 10.051 1.00 77.50 82 LEU A O 1
ATOM 614 N N . THR A 1 83 ? -19.290 -1.445 9.298 1.00 74.62 83 THR A N 1
ATOM 615 C CA . THR A 1 83 ? -20.538 -2.164 9.611 1.00 74.62 83 THR A CA 1
ATOM 616 C C . THR A 1 83 ? -20.682 -2.513 11.095 1.00 74.62 83 THR A C 1
ATOM 618 O O . THR A 1 83 ? -21.749 -2.951 11.530 1.00 74.62 83 THR A O 1
ATOM 621 N N . TRP A 1 84 ? -19.629 -2.335 11.899 1.00 71.81 84 TRP A N 1
ATOM 622 C CA . TRP A 1 84 ? -19.649 -2.632 13.326 1.00 71.81 84 TRP A CA 1
ATOM 623 C C . TRP A 1 84 ? -20.108 -1.440 14.166 1.00 71.81 84 TRP A C 1
ATOM 625 O O . TRP A 1 84 ? -19.645 -0.314 14.026 1.00 71.81 84 TRP A O 1
ATOM 635 N N . THR A 1 85 ? -20.979 -1.720 15.138 1.00 62.00 85 THR A N 1
ATOM 636 C CA . THR A 1 85 ? -21.353 -0.750 16.169 1.00 62.00 85 THR A CA 1
ATOM 637 C C . THR A 1 85 ? -20.142 -0.458 17.057 1.00 62.00 85 THR A C 1
ATOM 639 O O . THR A 1 85 ? -19.584 -1.389 17.655 1.00 62.00 85 THR A O 1
ATOM 642 N N . LEU A 1 86 ? -19.754 0.812 17.175 1.00 63.25 86 LEU A N 1
ATOM 643 C CA . LEU A 1 86 ? -18.663 1.253 18.044 1.00 63.25 86 LEU A CA 1
ATOM 644 C C . LEU A 1 86 ? -19.000 0.913 19.501 1.00 63.25 86 LEU A C 1
ATOM 646 O O . LEU A 1 86 ? -19.915 1.477 20.094 1.00 63.25 86 LEU A O 1
ATOM 650 N N . ASN A 1 87 ? -18.287 -0.054 20.070 1.00 64.31 87 ASN A N 1
ATOM 651 C CA . ASN A 1 87 ? -18.487 -0.517 21.438 1.00 64.31 87 ASN A CA 1
ATOM 652 C C . ASN A 1 87 ? -17.111 -0.666 22.099 1.00 64.31 87 ASN A C 1
ATOM 654 O O . ASN A 1 87 ? -16.168 -1.112 21.443 1.00 64.31 87 ASN A O 1
ATOM 658 N N . ALA A 1 88 ? -16.979 -0.320 23.384 1.00 63.47 88 ALA A N 1
ATOM 659 C CA . ALA A 1 88 ? -15.686 -0.229 24.080 1.00 63.47 88 ALA A CA 1
ATOM 660 C C . ALA A 1 88 ? -14.871 -1.536 24.024 1.00 63.47 88 ALA A C 1
ATOM 662 O O . ALA A 1 88 ? -13.647 -1.520 23.973 1.00 63.47 88 ALA A O 1
ATOM 663 N N . LYS A 1 89 ? -15.554 -2.684 23.932 1.00 65.56 89 LYS A N 1
ATOM 664 C CA . LYS A 1 89 ? -14.929 -4.010 23.804 1.00 65.56 89 LYS A CA 1
ATOM 665 C C . LYS A 1 89 ? -14.244 -4.264 22.451 1.00 65.56 89 LYS A C 1
ATOM 667 O O . LYS A 1 89 ? -13.475 -5.209 22.330 1.00 65.56 89 LYS A O 1
ATOM 672 N N . ARG A 1 90 ? -14.562 -3.466 21.428 1.00 67.88 90 ARG A N 1
ATOM 673 C CA . ARG A 1 90 ? -14.058 -3.584 20.048 1.00 67.88 90 ARG A CA 1
ATOM 674 C C . ARG A 1 90 ? -13.122 -2.431 19.663 1.00 67.88 90 ARG A C 1
ATOM 676 O O . ARG A 1 90 ? -12.597 -2.442 18.556 1.00 67.88 90 ARG A O 1
ATOM 683 N N . ALA A 1 91 ? -12.873 -1.489 20.579 1.00 71.62 91 ALA A N 1
ATOM 684 C CA . ALA A 1 91 ? -11.976 -0.352 20.368 1.00 71.62 91 ALA A CA 1
ATOM 685 C C . ALA A 1 91 ? -10.558 -0.793 19.965 1.00 71.62 91 ALA A C 1
ATOM 687 O O . ALA A 1 91 ? -10.022 -0.277 18.992 1.00 71.62 91 ALA A O 1
ATOM 688 N N . GLY A 1 92 ? -10.014 -1.838 20.600 1.00 75.62 92 GLY A N 1
ATOM 689 C CA . GLY A 1 92 ? -8.683 -2.354 20.251 1.00 75.62 92 GLY A CA 1
ATOM 690 C C . GLY A 1 92 ? -8.571 -2.899 18.819 1.00 75.62 92 GLY A C 1
ATOM 691 O O . GLY A 1 92 ? -7.516 -2.808 18.202 1.00 75.62 92 GLY A O 1
ATOM 692 N N . ALA A 1 93 ? -9.660 -3.419 18.238 1.00 78.75 93 ALA A N 1
ATOM 693 C CA . ALA A 1 93 ? -9.654 -3.858 16.838 1.00 78.75 93 ALA A CA 1
ATOM 694 C C . ALA A 1 93 ? -9.597 -2.667 15.865 1.00 78.75 93 ALA A C 1
ATOM 696 O O . ALA A 1 93 ? -8.972 -2.762 14.811 1.00 78.75 93 ALA A O 1
ATOM 697 N N . ILE A 1 94 ? -10.222 -1.546 16.236 1.00 81.94 94 ILE A N 1
ATOM 698 C CA . ILE A 1 94 ? -10.214 -0.303 15.457 1.00 81.94 94 ILE A CA 1
ATOM 699 C C . ILE A 1 94 ? -8.845 0.374 15.557 1.00 81.94 94 ILE A C 1
ATOM 701 O O . ILE A 1 94 ? -8.317 0.811 14.539 1.00 81.94 94 ILE A O 1
ATOM 705 N N . GLU A 1 95 ? -8.242 0.406 16.747 1.00 84.94 95 GLU A N 1
ATOM 706 C CA . GLU A 1 95 ? -6.878 0.916 16.947 1.00 84.94 95 GLU A CA 1
ATOM 707 C C . GLU A 1 95 ? -5.861 0.120 16.123 1.00 84.94 95 GLU A C 1
ATOM 709 O O . GLU A 1 95 ? -5.076 0.710 15.382 1.00 84.94 95 GLU A O 1
ATOM 714 N N . ASN A 1 96 ? -5.929 -1.215 16.158 1.00 86.38 96 ASN A N 1
ATOM 715 C CA . ASN A 1 96 ? -5.057 -2.061 15.341 1.00 86.38 96 ASN A CA 1
ATOM 716 C C . ASN A 1 96 ? -5.271 -1.857 13.834 1.00 86.38 96 ASN A C 1
ATOM 718 O O . ASN A 1 96 ? -4.304 -1.862 13.074 1.00 86.38 96 ASN A O 1
ATOM 722 N N . ALA A 1 97 ? -6.512 -1.666 13.385 1.00 87.19 97 ALA A N 1
ATOM 723 C CA . ALA A 1 97 ? -6.787 -1.385 11.978 1.00 87.19 97 ALA A CA 1
ATOM 724 C C . ALA A 1 97 ? -6.298 0.005 11.550 1.00 87.19 97 ALA A C 1
ATOM 726 O O . ALA A 1 97 ? -5.747 0.147 10.459 1.00 87.19 97 ALA A O 1
ATOM 727 N N . GLY A 1 98 ? -6.428 1.011 12.419 1.00 86.88 98 GLY A N 1
ATOM 728 C CA . GLY A 1 98 ? -5.835 2.330 12.213 1.00 86.88 98 GLY A CA 1
ATOM 729 C C . GLY A 1 98 ? -4.311 2.253 12.106 1.00 86.88 98 GLY A C 1
ATOM 730 O O . GLY A 1 98 ? -3.735 2.801 11.169 1.00 86.88 98 GLY A O 1
ATOM 731 N N . LEU A 1 99 ? -3.658 1.496 12.995 1.00 90.56 99 LEU A N 1
ATOM 732 C CA . LEU A 1 99 ? -2.213 1.243 12.935 1.00 90.56 99 LEU A CA 1
ATOM 733 C C . LEU A 1 99 ? -1.799 0.545 11.631 1.00 90.56 99 LEU A C 1
ATOM 735 O O . LEU A 1 99 ? -0.805 0.938 11.022 1.00 90.56 99 LEU A O 1
ATOM 739 N N . TYR A 1 100 ? -2.572 -0.443 11.168 1.00 90.94 100 TYR A N 1
ATOM 740 C CA . TYR A 1 100 ? -2.337 -1.089 9.873 1.00 90.94 100 TYR A CA 1
ATOM 741 C C . TYR A 1 100 ? -2.450 -0.095 8.710 1.00 90.94 100 TYR A C 1
ATOM 743 O O . TYR A 1 100 ? -1.604 -0.087 7.818 1.00 90.94 100 TYR A O 1
ATOM 751 N N . TRP A 1 101 ? -3.458 0.777 8.728 1.00 91.38 101 TRP A N 1
ATOM 752 C CA . TRP A 1 101 ? -3.632 1.785 7.683 1.00 91.38 101 TRP A CA 1
ATOM 753 C C . TRP A 1 101 ? -2.489 2.789 7.643 1.00 91.38 101 TRP A C 1
ATOM 755 O O . TRP A 1 101 ? -1.959 3.078 6.574 1.00 91.38 101 TRP A O 1
ATOM 765 N N . HIS A 1 102 ? -2.068 3.272 8.813 1.00 92.56 102 HIS A N 1
ATOM 766 C CA . HIS A 1 102 ? -0.916 4.157 8.922 1.00 92.56 102 HIS A CA 1
ATOM 767 C C . HIS A 1 102 ? 0.362 3.484 8.424 1.00 92.56 102 HIS A C 1
ATOM 769 O O . HIS A 1 102 ? 1.155 4.126 7.747 1.00 92.56 102 HIS A O 1
ATOM 775 N N . PHE A 1 103 ? 0.555 2.191 8.690 1.00 92.00 103 PHE A N 1
ATOM 776 C CA . PHE A 1 103 ? 1.680 1.449 8.125 1.00 92.00 103 PHE A CA 1
ATOM 777 C C . PHE A 1 103 ? 1.650 1.430 6.587 1.00 92.00 103 PHE A C 1
ATOM 779 O O . PHE A 1 103 ? 2.675 1.689 5.957 1.00 92.00 103 PHE A O 1
ATOM 786 N N . VAL A 1 104 ? 0.486 1.173 5.979 1.00 93.88 104 VAL A N 1
ATOM 787 C CA . VAL A 1 104 ? 0.326 1.198 4.514 1.00 93.88 104 VAL A CA 1
ATOM 788 C C . VAL A 1 104 ? 0.627 2.592 3.951 1.00 93.88 104 VAL A C 1
ATOM 790 O O . VAL A 1 104 ? 1.370 2.696 2.975 1.00 93.88 104 VAL A O 1
ATOM 793 N N . ASP A 1 105 ? 0.125 3.650 4.590 1.00 93.00 105 ASP A N 1
ATOM 794 C CA . ASP A 1 105 ? 0.399 5.042 4.207 1.00 93.00 105 ASP A CA 1
ATOM 795 C C . ASP A 1 105 ? 1.898 5.376 4.297 1.00 93.00 105 ASP A C 1
ATOM 797 O O . ASP A 1 105 ? 2.478 5.895 3.345 1.00 93.00 105 ASP A O 1
ATOM 801 N N . LEU A 1 106 ? 2.575 4.968 5.379 1.00 93.19 106 LEU A N 1
ATOM 802 C CA . LEU A 1 106 ? 4.020 5.158 5.530 1.00 93.19 106 LEU A CA 1
ATOM 803 C C . LEU A 1 106 ? 4.812 4.484 4.400 1.00 93.19 106 LEU A C 1
ATOM 805 O O . LEU A 1 106 ? 5.733 5.079 3.851 1.00 93.19 106 LEU A O 1
ATOM 809 N N . VAL A 1 107 ? 4.453 3.261 4.002 1.00 92.56 107 VAL A N 1
ATOM 810 C CA . VAL A 1 107 ? 5.104 2.596 2.859 1.00 92.56 107 VAL A CA 1
ATOM 811 C C . VAL A 1 107 ? 4.889 3.391 1.564 1.00 92.56 107 VAL A C 1
ATOM 813 O O . VAL A 1 107 ? 5.816 3.515 0.760 1.00 92.56 107 VAL A O 1
ATOM 816 N N . TRP A 1 108 ? 3.704 3.977 1.372 1.00 90.94 108 TRP A N 1
ATOM 817 C CA . TRP A 1 108 ? 3.401 4.787 0.193 1.00 90.94 108 TRP A CA 1
ATOM 818 C C . TRP A 1 108 ? 4.241 6.063 0.119 1.00 90.94 108 TRP A C 1
ATOM 820 O O . TRP A 1 108 ? 4.789 6.365 -0.945 1.00 90.94 108 TRP A O 1
ATOM 830 N N . ILE A 1 109 ? 4.419 6.771 1.242 1.00 92.19 109 ILE A N 1
ATOM 831 C CA . ILE A 1 109 ? 5.226 8.001 1.252 1.00 92.19 109 ILE A CA 1
ATOM 832 C C . ILE A 1 109 ? 6.698 7.750 0.906 1.00 92.19 109 ILE A C 1
ATOM 834 O O . ILE A 1 109 ? 7.362 8.671 0.445 1.00 92.19 109 ILE A O 1
ATOM 838 N N . PHE A 1 110 ? 7.215 6.532 1.116 1.00 89.50 110 PHE A N 1
ATOM 839 C CA . PHE A 1 110 ? 8.574 6.156 0.712 1.00 89.50 110 PHE A CA 1
ATOM 840 C C . PHE A 1 110 ?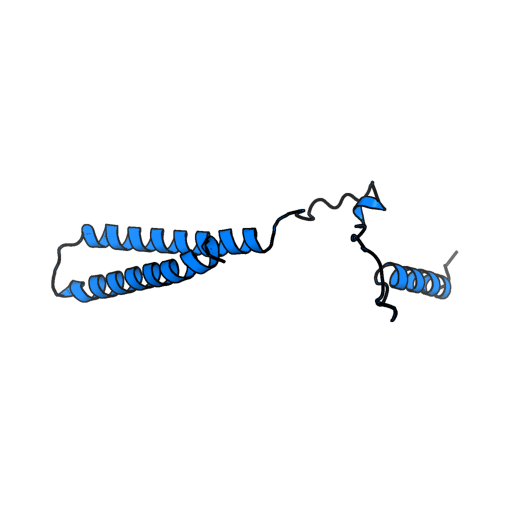 8.630 5.661 -0.737 1.00 89.50 110 PHE A C 1
ATOM 842 O O . PHE A 1 110 ? 9.567 6.002 -1.458 1.00 89.50 110 PHE A O 1
ATOM 849 N N . LEU A 1 111 ? 7.631 4.893 -1.188 1.00 88.19 111 LEU A N 1
ATOM 850 C CA . LEU A 1 111 ? 7.573 4.396 -2.568 1.00 88.19 111 LEU A CA 1
ATOM 851 C C . LEU A 1 111 ? 7.371 5.517 -3.589 1.00 88.19 111 LEU A C 1
ATOM 853 O O . LEU A 1 111 ? 7.968 5.467 -4.664 1.00 88.19 111 LEU A O 1
ATOM 857 N N . PHE A 1 112 ? 6.555 6.522 -3.264 1.00 87.62 112 PHE A N 1
ATOM 858 C CA . PHE A 1 112 ? 6.265 7.632 -4.168 1.00 87.62 112 PHE A CA 1
ATOM 859 C C . PHE A 1 112 ? 7.538 8.379 -4.620 1.00 87.62 112 PHE A C 1
ATOM 861 O O . PHE A 1 112 ? 7.806 8.401 -5.818 1.00 87.62 112 PHE A O 1
ATOM 868 N N . PRO A 1 113 ? 8.391 8.925 -3.734 1.00 86.38 113 PRO A N 1
ATOM 869 C CA . PRO A 1 113 ? 9.635 9.560 -4.151 1.00 86.38 113 PRO A CA 1
ATOM 870 C C . PRO A 1 113 ? 10.618 8.567 -4.783 1.00 86.38 113 PRO A C 1
ATOM 872 O O . PRO A 1 113 ? 11.233 8.912 -5.783 1.00 86.38 113 PRO A O 1
ATOM 875 N N . LEU A 1 114 ? 10.736 7.336 -4.267 1.00 86.81 114 LEU A N 1
ATOM 876 C CA . LEU A 1 114 ? 11.672 6.331 -4.792 1.00 86.81 114 LEU A CA 1
ATOM 877 C C . LEU A 1 114 ? 11.403 5.967 -6.264 1.00 86.81 114 LEU A C 1
ATOM 879 O O . LEU A 1 114 ? 12.345 5.718 -7.006 1.00 86.81 114 LEU A O 1
ATOM 883 N N . LEU A 1 115 ? 10.130 5.902 -6.669 1.00 83.50 115 LEU A N 1
ATOM 884 C CA . LEU A 1 115 ? 9.732 5.485 -8.018 1.00 83.50 115 LEU A CA 1
ATOM 885 C C . LEU A 1 115 ? 9.392 6.651 -8.956 1.00 83.50 115 LEU A C 1
ATOM 887 O O . LEU A 1 115 ? 9.453 6.464 -10.169 1.00 83.50 115 LEU A O 1
ATOM 891 N N . TYR A 1 116 ? 8.991 7.813 -8.422 1.00 78.12 116 TYR A N 1
ATOM 892 C CA . TYR A 1 116 ? 8.565 8.965 -9.230 1.00 78.12 116 TYR A CA 1
ATOM 893 C C . TYR A 1 116 ? 9.551 10.147 -9.232 1.00 78.12 116 TYR A C 1
ATOM 895 O O . TYR A 1 116 ? 9.468 10.963 -10.148 1.00 78.12 116 TYR A O 1
ATOM 903 N N . LEU A 1 117 ? 10.441 10.290 -8.236 1.00 77.62 117 LEU A N 1
ATOM 904 C CA . LEU A 1 117 ? 11.377 11.429 -8.130 1.00 77.62 117 LEU A CA 1
ATOM 905 C C . LEU A 1 117 ? 12.855 11.072 -8.380 1.00 77.62 117 LEU A C 1
ATOM 907 O O . LEU A 1 117 ? 13.652 11.995 -8.553 1.00 77.62 117 LEU A O 1
ATOM 911 N N . PHE A 1 118 ? 13.218 9.786 -8.405 1.00 66.44 118 PHE A N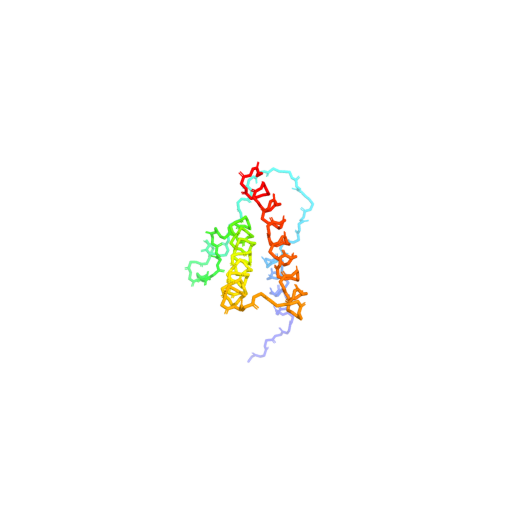 1
ATOM 912 C CA . PHE A 1 118 ? 14.556 9.281 -8.753 1.00 66.44 118 PHE A CA 1
ATOM 913 C C . PHE A 1 118 ? 14.523 8.531 -10.087 1.00 66.44 118 PHE A C 1
ATOM 915 O O . PHE A 1 118 ? 15.521 8.643 -10.833 1.0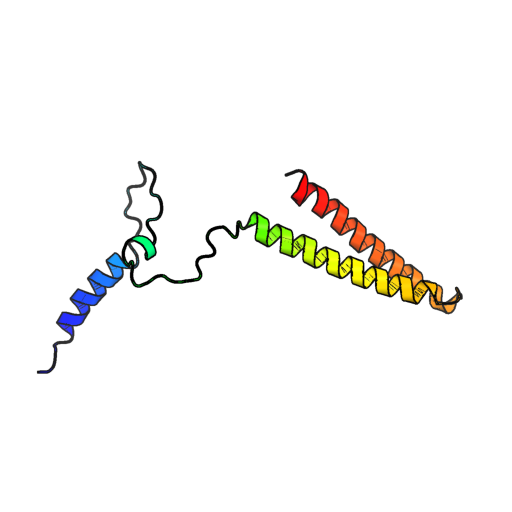0 66.44 118 PHE A O 1
#

Secondary structure (DSSP, 8-state):
-PPPHHHHHHHHHHHHHHHS----S---S-------HHHH-TT---TT--TT--HHHHHHHHHHHHHHHHHHHHHHHHHHHHTS---GGGHHHHHHHHHHHHHHHHHHHHHHHHHHT-

Radius of gyration: 28.79 Å; chains: 1; bounding box: 65×60×61 Å